Protein AF-A0A354CQB8-F1 (afdb_monomer_lite)

Structure (mmCIF, N/CA/C/O backbone):
data_AF-A0A354CQB8-F1
#
_entry.id   AF-A0A354CQB8-F1
#
loop_
_atom_site.group_PDB
_atom_site.id
_atom_site.type_symbol
_atom_site.label_atom_id
_atom_site.label_alt_id
_atom_site.label_comp_id
_atom_site.label_asym_id
_atom_site.label_entity_id
_atom_site.label_seq_id
_atom_site.pdbx_PDB_ins_code
_atom_site.Cartn_x
_atom_site.Cartn_y
_atom_site.Cartn_z
_atom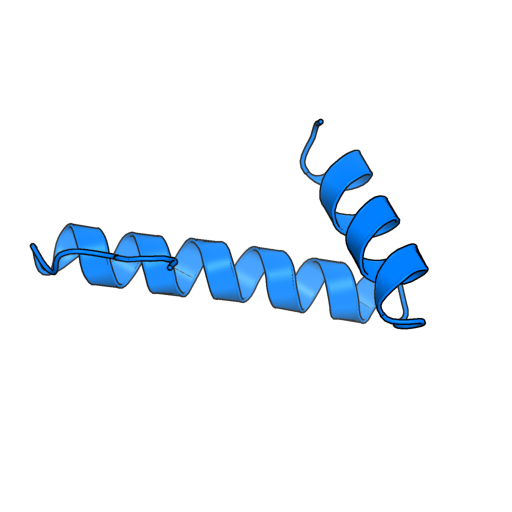_site.occupancy
_atom_site.B_iso_or_equiv
_atom_site.auth_seq_id
_atom_site.auth_comp_id
_atom_site.auth_asym_id
_atom_site.auth_atom_id
_atom_site.pdbx_PDB_model_num
ATOM 1 N N . MET A 1 1 ? 1.346 -8.651 10.431 1.00 66.38 1 MET A N 1
ATOM 2 C CA . MET A 1 1 ? 1.517 -7.846 9.209 1.00 66.38 1 MET A CA 1
ATOM 3 C C . MET A 1 1 ? 1.374 -6.371 9.527 1.00 66.38 1 MET A C 1
ATOM 5 O O . MET A 1 1 ? 0.278 -5.830 9.565 1.00 66.38 1 MET A O 1
ATOM 9 N N . THR A 1 2 ? 2.505 -5.737 9.793 1.00 87.88 2 THR A N 1
ATOM 10 C CA . THR A 1 2 ? 2.703 -4.290 9.794 1.00 87.88 2 THR A CA 1
ATOM 11 C C . THR A 1 2 ? 2.811 -3.779 8.352 1.00 87.88 2 THR A C 1
ATOM 13 O O . THR A 1 2 ? 2.993 -4.568 7.420 1.00 87.88 2 THR A O 1
ATOM 16 N N . LYS A 1 3 ? 2.745 -2.457 8.146 1.00 81.62 3 LYS A N 1
ATOM 17 C CA . LYS A 1 3 ? 2.940 -1.837 6.819 1.00 81.62 3 LYS A CA 1
ATOM 18 C C . LYS A 1 3 ? 4.247 -2.305 6.160 1.00 81.62 3 LYS A C 1
ATOM 20 O O . LYS A 1 3 ? 4.265 -2.616 4.976 1.00 81.62 3 LYS A O 1
ATOM 25 N N . THR A 1 4 ? 5.315 -2.434 6.943 1.00 87.69 4 THR A N 1
ATOM 26 C CA . THR A 1 4 ? 6.633 -2.894 6.482 1.00 87.69 4 THR A CA 1
ATOM 27 C C . THR A 1 4 ? 6.620 -4.348 6.008 1.00 87.69 4 THR A C 1
ATOM 29 O O . THR A 1 4 ? 7.226 -4.676 4.985 1.00 87.69 4 THR A O 1
ATOM 32 N N . GLU A 1 5 ? 5.908 -5.222 6.722 1.00 89.88 5 GLU A N 1
ATOM 33 C CA . GLU A 1 5 ? 5.744 -6.628 6.333 1.00 89.88 5 GLU A CA 1
ATOM 34 C C . GLU A 1 5 ? 4.906 -6.753 5.051 1.00 89.88 5 GLU A C 1
ATOM 36 O O . GLU A 1 5 ? 5.247 -7.540 4.175 1.00 89.88 5 GLU A O 1
ATOM 41 N N . LEU A 1 6 ? 3.862 -5.930 4.895 1.00 88.94 6 LEU A N 1
ATOM 42 C CA . LEU A 1 6 ? 3.029 -5.887 3.688 1.00 88.94 6 LEU A CA 1
ATOM 43 C C . LEU A 1 6 ? 3.812 -5.400 2.456 1.00 88.94 6 LEU A C 1
ATOM 45 O O . LEU A 1 6 ? 3.731 -6.018 1.397 1.00 88.94 6 LEU A O 1
ATOM 49 N N . VAL A 1 7 ? 4.608 -4.336 2.598 1.00 90.06 7 VAL A N 1
ATOM 50 C CA . VAL A 1 7 ? 5.484 -3.823 1.528 1.00 90.06 7 VAL A CA 1
ATOM 51 C C . VAL A 1 7 ? 6.507 -4.874 1.104 1.00 90.06 7 VAL A C 1
ATOM 53 O O . VAL A 1 7 ? 6.749 -5.043 -0.088 1.00 90.06 7 VAL A O 1
ATOM 56 N N . SER A 1 8 ? 7.081 -5.601 2.066 1.00 92.44 8 SER A N 1
ATOM 57 C CA . SER A 1 8 ? 8.043 -6.669 1.776 1.00 92.44 8 SER A CA 1
ATOM 58 C C . SER A 1 8 ? 7.370 -7.845 1.063 1.00 92.44 8 SER A C 1
ATOM 60 O O . SER A 1 8 ? 7.866 -8.289 0.035 1.00 92.44 8 SER A O 1
ATOM 62 N N . ALA A 1 9 ? 6.193 -8.274 1.526 1.00 92.62 9 ALA A N 1
ATOM 63 C CA . ALA A 1 9 ? 5.437 -9.356 0.900 1.00 92.62 9 ALA A CA 1
ATOM 64 C C . ALA A 1 9 ? 4.982 -9.024 -0.533 1.00 92.62 9 ALA A C 1
ATOM 66 O O . ALA A 1 9 ? 4.970 -9.907 -1.386 1.00 92.62 9 ALA A O 1
ATOM 67 N N . ILE A 1 10 ? 4.611 -7.770 -0.814 1.00 89.62 10 ILE A N 1
ATOM 68 C CA . ILE A 1 10 ? 4.284 -7.330 -2.179 1.00 89.62 10 ILE A CA 1
ATOM 69 C C . ILE A 1 10 ? 5.539 -7.300 -3.039 1.00 89.62 10 ILE A C 1
ATOM 71 O O . ILE A 1 10 ? 5.533 -7.915 -4.095 1.00 89.62 10 ILE A O 1
ATOM 75 N N . SER A 1 11 ? 6.613 -6.667 -2.561 1.00 91.81 11 SER A N 1
ATOM 76 C CA . SER A 1 11 ? 7.905 -6.611 -3.256 1.00 91.81 11 SER A CA 1
ATOM 77 C C . SER A 1 11 ? 8.397 -8.003 -3.666 1.00 91.81 11 SER A C 1
ATOM 79 O O . SER A 1 11 ? 8.816 -8.191 -4.803 1.00 91.81 11 SER A O 1
ATOM 81 N N . GLU A 1 12 ? 8.280 -8.992 -2.777 1.00 92.44 12 GLU A N 1
ATOM 82 C CA . GLU A 1 12 ? 8.644 -10.385 -3.057 1.00 92.44 12 GLU A CA 1
ATOM 83 C C . GLU A 1 12 ? 7.696 -11.070 -4.051 1.00 92.44 12 GLU A C 1
ATOM 85 O O . GLU A 1 12 ? 8.144 -11.840 -4.895 1.00 92.44 12 GLU A O 1
ATOM 90 N N . LYS A 1 13 ? 6.386 -10.801 -3.976 1.00 92.00 13 LYS A N 1
ATOM 91 C CA . LYS A 1 13 ? 5.379 -11.423 -4.855 1.00 92.00 13 LYS A CA 1
ATOM 92 C C . LYS A 1 13 ? 5.313 -10.811 -6.251 1.00 92.00 13 LYS A C 1
ATOM 94 O O . LYS A 1 13 ? 4.845 -11.480 -7.167 1.00 92.00 13 LYS A O 1
ATOM 99 N N . THR A 1 14 ? 5.702 -9.550 -6.398 1.00 90.12 14 THR A N 1
ATOM 100 C CA . THR A 1 14 ? 5.617 -8.803 -7.660 1.00 90.12 14 THR A CA 1
ATOM 101 C C . THR A 1 14 ? 6.982 -8.538 -8.287 1.00 90.12 14 THR A C 1
ATOM 103 O O . THR A 1 14 ? 7.042 -7.906 -9.337 1.00 90.12 14 THR A O 1
ATOM 106 N N . GLU A 1 15 ? 8.067 -8.979 -7.637 1.00 91.25 15 GLU A N 1
ATOM 107 C CA . GLU A 1 15 ? 9.462 -8.695 -8.012 1.00 91.25 1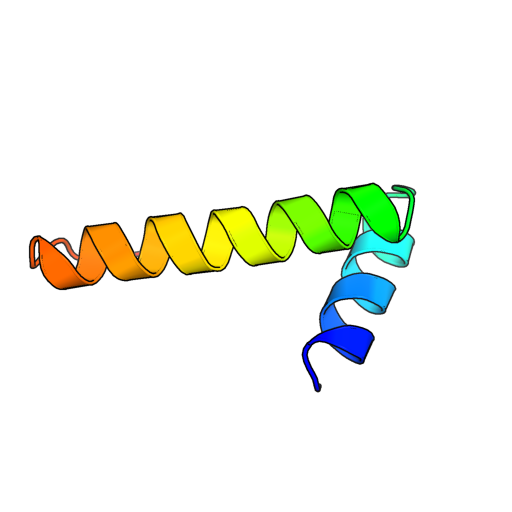5 GLU A CA 1
ATOM 108 C C . GLU A 1 15 ? 9.771 -7.189 -8.123 1.00 91.25 15 GLU A C 1
ATOM 110 O O . GLU A 1 15 ? 10.731 -6.761 -8.767 1.00 91.25 15 GLU A O 1
ATOM 115 N N . MET A 1 16 ? 8.957 -6.352 -7.475 1.00 89.81 16 MET A N 1
ATOM 116 C CA . MET A 1 16 ? 9.128 -4.904 -7.470 1.00 89.81 16 MET A CA 1
ATOM 117 C C . MET A 1 16 ? 10.104 -4.467 -6.388 1.00 89.81 16 MET A C 1
ATOM 119 O O . MET A 1 16 ? 10.313 -5.147 -5.383 1.00 89.81 16 MET A O 1
ATOM 123 N N . THR A 1 17 ? 10.661 -3.266 -6.534 1.00 92.88 17 THR A N 1
ATOM 124 C CA . THR A 1 17 ? 11.487 -2.689 -5.472 1.00 92.88 17 THR A CA 1
ATOM 125 C C . THR A 1 17 ? 10.640 -2.372 -4.234 1.00 92.88 17 THR A C 1
ATOM 127 O O . THR A 1 17 ? 9.445 -2.067 -4.330 1.00 92.88 17 THR A O 1
ATOM 130 N N . LYS A 1 18 ? 11.264 -2.372 -3.047 1.00 88.38 18 LYS A N 1
ATOM 131 C CA . LYS A 1 18 ? 10.596 -1.948 -1.800 1.00 88.38 18 LYS A CA 1
ATOM 132 C C . LYS A 1 18 ? 10.023 -0.533 -1.906 1.00 88.38 18 LYS A C 1
ATOM 134 O O . LYS A 1 18 ? 8.940 -0.276 -1.396 1.00 88.38 18 LYS A O 1
ATOM 139 N N . LYS A 1 19 ? 10.724 0.358 -2.614 1.00 90.56 19 LYS A N 1
ATOM 140 C CA . LYS A 1 19 ? 10.305 1.746 -2.844 1.00 90.56 19 LYS A CA 1
ATOM 141 C C . LYS A 1 19 ? 9.011 1.821 -3.650 1.00 90.56 19 LYS A C 1
ATOM 143 O O . LYS A 1 19 ? 8.116 2.586 -3.304 1.00 90.56 19 LYS A O 1
ATOM 148 N N . ASP A 1 20 ? 8.906 1.035 -4.715 1.00 92.06 20 ASP A N 1
ATOM 149 C CA . ASP A 1 20 ? 7.702 1.037 -5.548 1.00 92.06 20 ASP A CA 1
ATOM 150 C C . ASP A 1 20 ? 6.543 0.329 -4.840 1.00 92.06 20 ASP A C 1
ATOM 152 O O . ASP A 1 20 ? 5.410 0.800 -4.885 1.00 92.06 20 ASP A O 1
ATOM 156 N N . SER A 1 21 ? 6.841 -0.727 -4.083 1.00 93.06 21 SER A N 1
ATOM 157 C CA . SER A 1 21 ? 5.859 -1.428 -3.247 1.00 93.06 21 SER A CA 1
ATOM 158 C C . SER A 1 21 ? 5.281 -0.522 -2.150 1.00 93.06 21 SER A C 1
ATOM 160 O O . SER A 1 21 ? 4.080 -0.544 -1.889 1.00 93.06 21 SER A O 1
ATOM 162 N N . GLU A 1 22 ? 6.104 0.334 -1.540 1.00 92.38 22 GLU A N 1
ATOM 163 C CA . GLU A 1 22 ? 5.655 1.323 -0.554 1.00 92.38 22 GLU A CA 1
ATOM 164 C C . GLU A 1 22 ? 4.740 2.389 -1.170 1.00 92.38 22 GLU A C 1
ATOM 166 O O . GLU A 1 22 ? 3.723 2.757 -0.569 1.00 92.38 22 GLU A O 1
ATOM 171 N N . LYS A 1 23 ? 5.068 2.851 -2.383 1.00 93.50 23 LYS A N 1
ATOM 172 C CA . LYS A 1 23 ? 4.219 3.782 -3.136 1.00 93.50 23 LYS A CA 1
ATOM 173 C C . LYS A 1 23 ? 2.870 3.161 -3.475 1.00 93.50 23 LYS A C 1
ATOM 175 O O . LYS A 1 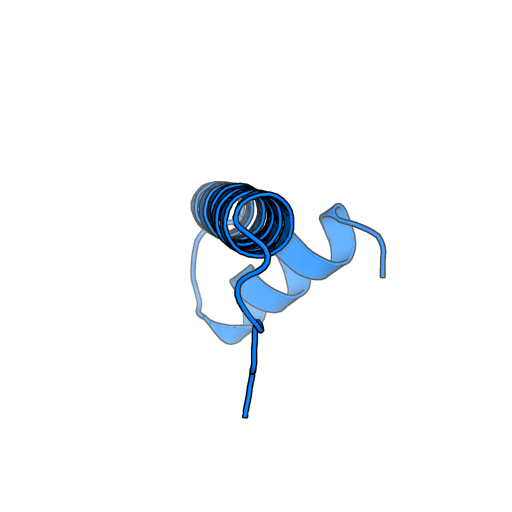23 ? 1.854 3.810 -3.261 1.00 93.50 23 LYS A O 1
ATOM 180 N N . ILE A 1 24 ? 2.855 1.914 -3.947 1.00 91.19 24 ILE A N 1
ATOM 181 C CA . ILE A 1 24 ? 1.618 1.193 -4.276 1.00 91.19 24 ILE A CA 1
ATOM 182 C C . ILE A 1 24 ? 0.736 1.047 -3.039 1.00 91.19 24 ILE A C 1
ATOM 184 O O . ILE A 1 24 ? -0.447 1.360 -3.102 1.00 91.19 24 ILE A O 1
ATOM 188 N N . ILE A 1 25 ? 1.305 0.620 -1.908 1.00 90.88 25 ILE A N 1
ATOM 189 C CA . ILE A 1 25 ? 0.542 0.487 -0.662 1.00 90.88 25 ILE A CA 1
ATOM 190 C C . ILE A 1 25 ? -0.034 1.824 -0.214 1.00 90.88 25 ILE A C 1
ATOM 192 O O . ILE A 1 25 ? -1.189 1.879 0.199 1.00 90.88 25 ILE A O 1
ATOM 196 N N . SER A 1 26 ? 0.750 2.895 -0.291 1.00 91.81 26 SER A N 1
ATOM 197 C CA . SER A 1 26 ? 0.282 4.217 0.129 1.00 91.81 26 SER A CA 1
ATOM 198 C C . SER A 1 26 ? -0.834 4.728 -0.791 1.00 91.81 26 SER A C 1
ATOM 200 O O . SER A 1 26 ? -1.884 5.114 -0.290 1.00 91.81 26 SER A O 1
ATOM 202 N N . ALA A 1 27 ? -0.675 4.598 -2.112 1.00 94.88 27 ALA A N 1
ATOM 203 C CA . ALA A 1 27 ? -1.702 4.969 -3.087 1.00 94.88 27 ALA A CA 1
ATOM 204 C C . ALA A 1 27 ? -2.977 4.116 -2.965 1.00 94.88 27 ALA A C 1
ATOM 206 O O . ALA A 1 27 ? -4.084 4.625 -3.111 1.00 94.88 27 ALA A O 1
ATOM 207 N N . PHE A 1 28 ? -2.843 2.822 -2.667 1.00 92.81 28 PHE A N 1
ATOM 208 C CA . PHE A 1 28 ? -3.983 1.941 -2.424 1.00 92.81 28 PHE A CA 1
ATOM 209 C C . PHE A 1 28 ? -4.776 2.377 -1.189 1.00 92.81 28 PHE A C 1
ATOM 211 O O . PHE A 1 28 ? -5.999 2.470 -1.246 1.00 92.81 28 PHE A O 1
ATOM 218 N N . VAL A 1 29 ? -4.088 2.674 -0.082 1.00 92.38 29 VAL A N 1
ATOM 219 C CA . VAL 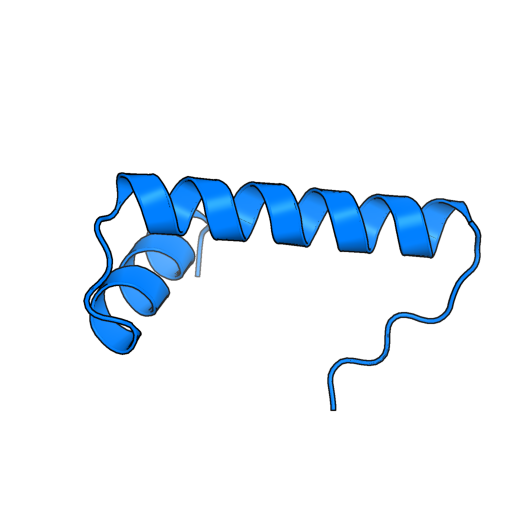A 1 29 ? -4.738 3.155 1.144 1.00 92.38 29 VAL A CA 1
ATOM 220 C C . VAL A 1 29 ? -5.441 4.490 0.901 1.00 92.38 29 VAL A C 1
ATOM 222 O O . VAL A 1 29 ? -6.580 4.644 1.337 1.00 92.38 29 VAL A O 1
ATOM 225 N N . GLU A 1 30 ? -4.811 5.423 0.185 1.00 95.50 30 GLU A N 1
ATOM 226 C CA . GLU A 1 30 ? -5.428 6.701 -0.193 1.00 95.50 30 GLU A CA 1
ATOM 227 C C . GLU A 1 30 ? -6.685 6.491 -1.044 1.00 95.50 30 GLU A C 1
ATOM 229 O O . GLU A 1 30 ? -7.752 6.967 -0.671 1.00 95.50 30 GLU A O 1
ATOM 234 N N . ALA A 1 31 ? -6.606 5.694 -2.114 1.00 95.31 31 ALA A N 1
ATOM 235 C CA . ALA A 1 31 ? -7.747 5.428 -2.990 1.00 95.31 31 ALA A CA 1
ATOM 236 C C . ALA A 1 31 ? -8.925 4.770 -2.250 1.00 95.31 31 ALA A C 1
ATOM 238 O O . ALA A 1 31 ? -10.081 5.135 -2.465 1.00 95.31 31 ALA A O 1
ATOM 239 N N . VAL A 1 32 ? -8.642 3.819 -1.352 1.00 94.56 32 VAL A N 1
ATOM 240 C CA . VAL A 1 32 ? -9.669 3.192 -0.507 1.00 94.56 32 VAL A CA 1
ATOM 241 C C . VAL A 1 32 ? -10.258 4.206 0.471 1.00 94.56 32 VAL A C 1
ATOM 243 O O . VAL A 1 32 ? -11.470 4.221 0.662 1.00 94.56 32 VAL A O 1
ATOM 246 N N . THR A 1 33 ? -9.429 5.061 1.070 1.00 94.31 33 THR A N 1
ATOM 247 C CA . THR A 1 33 ? -9.890 6.096 2.006 1.00 94.31 33 THR A CA 1
ATOM 248 C C . THR A 1 33 ? -10.814 7.084 1.303 1.00 94.31 33 THR A C 1
ATOM 250 O O . THR A 1 33 ? -11.926 7.300 1.773 1.00 94.31 33 THR A O 1
ATOM 253 N N . GLU A 1 34 ? -10.423 7.596 0.136 1.00 95.94 34 GLU A N 1
ATOM 254 C CA . GLU A 1 34 ? -11.256 8.506 -0.654 1.00 95.94 34 GLU A CA 1
ATOM 255 C C . GLU A 1 34 ? -12.586 7.875 -1.078 1.00 95.94 34 GLU A C 1
ATOM 257 O O . GLU A 1 34 ? -13.627 8.531 -1.031 1.00 95.94 34 GLU A O 1
ATOM 262 N N . ALA A 1 35 ? -12.569 6.611 -1.509 1.00 94.69 35 ALA A N 1
ATOM 263 C CA . ALA A 1 35 ? -13.789 5.900 -1.881 1.00 94.69 35 ALA A CA 1
ATOM 264 C C . ALA A 1 35 ? -14.737 5.777 -0.676 1.00 94.69 35 ALA A C 1
ATOM 266 O O . ALA A 1 35 ? -15.926 6.079 -0.782 1.00 94.69 35 ALA A O 1
ATOM 267 N N . LEU A 1 36 ? -14.209 5.421 0.499 1.00 92.56 36 LEU A N 1
ATOM 268 C CA . LEU A 1 36 ? -14.998 5.347 1.731 1.00 92.56 36 LEU A CA 1
ATOM 269 C C . LEU A 1 36 ? -15.530 6.720 2.171 1.00 92.56 36 LEU A C 1
ATOM 271 O O . LEU A 1 36 ? -16.683 6.807 2.591 1.00 92.56 36 LEU A O 1
ATOM 275 N N . GLU A 1 37 ? -14.743 7.792 2.041 1.00 95.00 37 GLU A N 1
ATOM 276 C CA . GLU A 1 37 ? -15.181 9.167 2.333 1.00 95.00 37 GLU A CA 1
ATOM 277 C C . GLU A 1 37 ? -16.326 9.621 1.421 1.00 95.00 37 GLU A C 1
ATOM 279 O O . GLU A 1 37 ? -17.248 10.304 1.868 1.00 95.00 37 GLU A O 1
ATOM 284 N N . LYS A 1 38 ? -16.314 9.191 0.155 1.00 95.25 38 LYS A N 1
ATOM 285 C CA . LYS A 1 38 ? -17.402 9.428 -0.808 1.00 95.25 38 LYS A CA 1
ATOM 286 C C . LYS A 1 38 ? -18.634 8.550 -0.547 1.00 95.25 38 LYS A C 1
A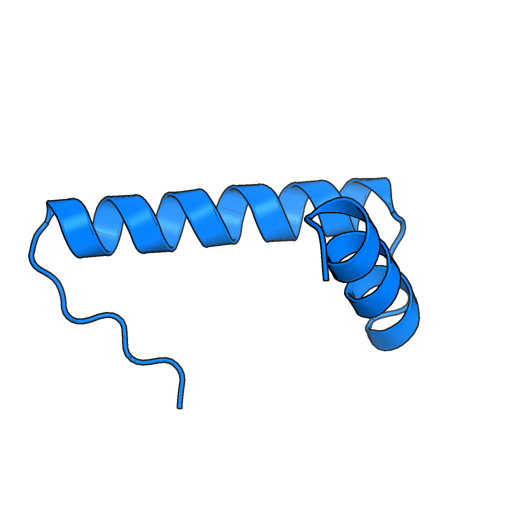TOM 288 O O . LYS A 1 38 ? -19.640 8.691 -1.239 1.00 95.25 38 LYS A O 1
ATOM 293 N N . GLY A 1 39 ? -18.577 7.657 0.444 1.00 93.38 39 GLY A N 1
ATOM 294 C CA . GLY A 1 39 ? -19.626 6.678 0.731 1.00 93.38 39 GLY A CA 1
ATOM 295 C C . GLY A 1 39 ? -19.706 5.562 -0.314 1.00 93.38 39 GLY A C 1
ATOM 296 O O . GLY A 1 39 ? -20.706 4.845 -0.379 1.00 93.38 39 GLY A O 1
ATOM 297 N N . GLU A 1 40 ? -18.674 5.414 -1.145 1.00 93.94 40 GLU A N 1
ATOM 298 C CA . GLU A 1 40 ? -18.599 4.374 -2.158 1.00 93.94 40 GLU A CA 1
ATOM 299 C C . GLU A 1 40 ? -18.252 3.032 -1.513 1.00 93.94 40 G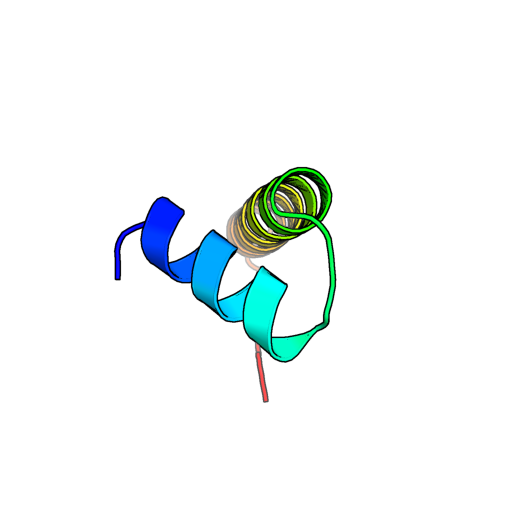LU A C 1
ATOM 301 O O . GLU A 1 40 ? -17.421 2.912 -0.607 1.00 93.94 40 GLU A O 1
ATOM 306 N N . LYS A 1 41 ? -18.898 1.975 -2.001 1.00 89.50 41 LYS A N 1
ATOM 307 C CA . LYS A 1 41 ? -18.617 0.619 -1.545 1.00 89.50 41 LYS A CA 1
ATOM 308 C C . LYS A 1 41 ? -17.339 0.114 -2.214 1.00 89.50 41 LYS A C 1
ATOM 310 O O . LYS A 1 41 ? -17.349 -0.222 -3.395 1.00 89.50 41 LYS A O 1
ATOM 315 N N . VAL A 1 42 ? -16.267 -0.025 -1.439 1.00 90.38 42 VAL A N 1
ATOM 316 C CA . VAL A 1 42 ? -15.027 -0.669 -1.894 1.00 90.38 42 VAL A CA 1
ATOM 317 C C . VAL A 1 42 ? -15.203 -2.187 -1.855 1.00 90.38 42 VAL A C 1
ATOM 319 O O . VAL A 1 42 ? -15.350 -2.777 -0.785 1.00 90.38 42 VAL A O 1
ATOM 322 N N . GLN A 1 43 ? -15.203 -2.832 -3.022 1.00 90.38 43 GLN A N 1
ATOM 323 C CA . GLN A 1 43 ? -15.303 -4.285 -3.145 1.00 90.38 43 GLN A CA 1
ATOM 324 C C . GLN A 1 43 ? -14.052 -4.831 -3.841 1.00 90.38 43 GLN A C 1
ATOM 326 O O . GLN A 1 43 ? -13.818 -4.569 -5.015 1.00 90.38 43 GLN A O 1
ATOM 331 N N . LEU A 1 44 ? -13.253 -5.581 -3.082 1.00 82.75 44 LEU A N 1
ATOM 332 C CA . LEU A 1 44 ? -12.030 -6.246 -3.528 1.00 82.75 44 LEU A CA 1
ATOM 333 C C . LEU A 1 44 ? -12.353 -7.741 -3.681 1.00 82.75 44 LEU A C 1
ATOM 335 O O . LEU A 1 44 ? -12.159 -8.505 -2.736 1.00 82.75 44 LEU A O 1
ATOM 339 N N . VAL A 1 45 ? -12.959 -8.126 -4.809 1.00 72.38 45 VAL A N 1
ATOM 340 C CA . VAL A 1 45 ? -13.230 -9.534 -5.168 1.00 72.38 45 VAL A CA 1
ATOM 341 C C . VAL A 1 45 ? -12.356 -9.980 -6.324 1.00 72.38 45 VAL A C 1
ATOM 343 O O . VAL A 1 45 ? -12.072 -9.128 -7.194 1.00 72.38 45 VAL A O 1
#

Radius of gyration: 12.02 Å; chains: 1; bounding box: 31×21×18 Å

pLDDT: mean 90.6, std 5.46, range [66.38, 95.94]

Foldseek 3Di:
DPLQVQLVVCCVVVVHDSVVSNVVVVVVVVVVVVCVVVVHDDDDD

Secondary structure (DSSP, 8-state):
--HHHHHHHHHHHHT--HHHHHHHHHHHHHHHHHHHHTT------

Sequence (45 aa):
MTKTELVSAISEKTEMTKKDSEKIISAFVEAVTEALEKGEKVQLV